Protein AF-A0A528AVW9-F1 (afdb_monomer)

Secondary structure (DSSP, 8-state):
--HHHHHHHTT--HHHHHHHHHHHHHTTSS--------GGGGSS----------S---HHHHHHHHHHHHHHHHHHHHHHHTTSS--------------------THHHH--

Structure (mmCIF, N/CA/C/O backbone):
data_AF-A0A528AVW9-F1
#
_entry.id   AF-A0A528AVW9-F1
#
loop_
_atom_site.group_PDB
_atom_site.id
_atom_site.type_symbol
_atom_site.label_atom_id
_atom_site.label_alt_id
_atom_site.label_comp_id
_atom_site.label_asym_id
_atom_site.label_entity_id
_atom_site.label_seq_id
_atom_site.pdbx_PDB_ins_code
_atom_site.Cartn_x
_atom_site.Cartn_y
_atom_site.Cartn_z
_atom_site.occupancy
_atom_site.B_iso_or_equiv
_atom_site.auth_seq_id
_atom_site.auth_comp_id
_atom_site.auth_asym_id
_atom_site.auth_atom_id
_atom_site.pdbx_PDB_model_num
ATOM 1 N N . MET A 1 1 ? -11.298 -0.629 11.198 1.00 88.38 1 MET A N 1
ATOM 2 C CA . MET A 1 1 ? -11.390 -0.900 12.644 1.00 88.38 1 MET A CA 1
ATOM 3 C C . MET A 1 1 ? -10.569 0.140 13.377 1.00 88.38 1 MET A C 1
ATOM 5 O O . MET A 1 1 ? -9.439 0.405 12.978 1.00 88.38 1 MET A O 1
ATOM 9 N N . SER A 1 2 ? -11.154 0.759 14.393 1.00 94.44 2 SER A N 1
ATOM 10 C CA . SER A 1 2 ? -10.481 1.715 15.269 1.00 94.44 2 SER A CA 1
ATOM 11 C C . SER A 1 2 ? -9.648 1.001 16.343 1.00 94.44 2 SER A C 1
ATOM 13 O O . SER A 1 2 ? -9.844 -0.180 16.625 1.00 94.44 2 SER A O 1
ATOM 15 N N . ASN A 1 3 ? -8.723 1.719 16.989 1.00 93.56 3 ASN A N 1
ATOM 16 C CA . ASN A 1 3 ? -7.956 1.156 18.107 1.00 93.56 3 ASN A CA 1
ATOM 17 C C . ASN A 1 3 ? -8.831 0.864 19.343 1.00 93.56 3 ASN A C 1
ATOM 19 O O . ASN A 1 3 ? -8.451 0.035 20.161 1.00 93.56 3 ASN A O 1
ATOM 23 N N . VAL A 1 4 ? -9.985 1.528 19.486 1.00 96.25 4 VAL A N 1
ATOM 24 C CA . VAL A 1 4 ? -10.932 1.271 20.585 1.00 96.25 4 VAL A CA 1
ATOM 25 C C . VAL A 1 4 ? -11.580 -0.100 20.402 1.00 96.25 4 VAL A C 1
ATOM 27 O O . VAL A 1 4 ? -11.482 -0.937 21.291 1.00 96.25 4 VAL A O 1
ATOM 30 N N . GLU A 1 5 ? -12.122 -0.364 19.212 1.00 96.25 5 GLU A N 1
ATOM 31 C CA . GLU A 1 5 ? -12.712 -1.663 18.855 1.00 96.25 5 GLU A CA 1
ATOM 32 C C . GLU A 1 5 ? -11.682 -2.799 18.949 1.00 96.25 5 GLU A C 1
ATOM 34 O O . GLU A 1 5 ? -11.968 -3.874 19.472 1.00 96.25 5 GLU A O 1
ATOM 39 N N . LEU A 1 6 ? -10.449 -2.557 18.485 1.00 95.12 6 LEU A N 1
ATOM 40 C CA . LEU A 1 6 ? -9.366 -3.532 18.612 1.00 95.12 6 LEU A CA 1
ATOM 41 C C . LEU A 1 6 ? -9.058 -3.842 20.082 1.00 95.12 6 LEU A C 1
ATOM 43 O O . LEU A 1 6 ? -8.855 -5.004 20.421 1.00 95.12 6 LEU A O 1
ATOM 47 N N . ALA A 1 7 ? -9.017 -2.821 20.942 1.00 96.44 7 ALA A N 1
ATOM 48 C CA . ALA A 1 7 ? -8.714 -2.977 22.360 1.00 96.44 7 ALA A CA 1
ATOM 49 C C . ALA A 1 7 ? -9.779 -3.818 23.083 1.00 96.44 7 ALA A C 1
ATOM 51 O O . ALA A 1 7 ? -9.424 -4.676 23.890 1.00 96.44 7 ALA A O 1
ATOM 52 N N . GLU A 1 8 ? -11.055 -3.634 22.736 1.00 96.56 8 GLU A N 1
ATOM 53 C CA . GLU A 1 8 ? -12.160 -4.458 23.236 1.00 96.56 8 GLU A CA 1
ATOM 54 C C . GLU A 1 8 ? -12.007 -5.927 22.823 1.00 96.56 8 GLU A C 1
ATOM 56 O O . GLU A 1 8 ? -12.094 -6.813 23.673 1.00 96.56 8 GLU A O 1
ATOM 61 N N . LEU A 1 9 ? -11.692 -6.192 21.549 1.00 96.38 9 LEU A N 1
ATOM 62 C CA . LEU A 1 9 ? -11.504 -7.552 21.025 1.00 96.38 9 LEU A CA 1
ATOM 63 C C . LEU A 1 9 ? -10.336 -8.305 21.675 1.00 96.38 9 LEU A C 1
ATOM 65 O O . LEU A 1 9 ? -10.370 -9.530 21.773 1.00 96.38 9 LEU A O 1
ATOM 69 N N . VAL A 1 10 ? -9.294 -7.588 22.102 1.00 95.38 10 VAL A N 1
ATOM 70 C CA . VAL A 1 10 ? -8.096 -8.177 22.727 1.00 95.38 10 VAL A CA 1
ATOM 71 C C . VAL A 1 10 ? -8.059 -8.006 24.247 1.00 95.38 10 VAL A C 1
ATOM 73 O O . VAL A 1 10 ? -7.027 -8.278 24.863 1.00 95.38 10 VAL A O 1
ATOM 76 N N . TYR A 1 11 ? -9.167 -7.565 24.852 1.00 95.25 11 TYR A N 1
ATOM 77 C CA . TYR A 1 11 ? -9.326 -7.369 26.296 1.00 95.25 11 TYR A CA 1
ATOM 78 C C . TYR A 1 11 ? -8.245 -6.472 26.928 1.00 95.25 11 TYR A C 1
ATOM 80 O O . TYR A 1 11 ? -7.684 -6.776 27.983 1.00 95.25 11 TYR A O 1
ATOM 88 N N . LEU A 1 12 ? -7.943 -5.344 26.281 1.00 95.00 12 LEU A N 1
ATOM 89 C CA . LEU A 1 12 ? -7.028 -4.316 26.779 1.00 95.00 12 LEU A CA 1
ATOM 90 C C . LEU A 1 12 ? -7.725 -2.961 26.879 1.00 95.00 12 LEU A C 1
ATOM 92 O O . LEU A 1 12 ? -8.712 -2.694 26.202 1.00 95.00 12 LEU A O 1
ATOM 96 N N . SER A 1 13 ? -7.161 -2.050 27.675 1.00 96.50 13 SER A N 1
ATOM 97 C CA . SER A 1 13 ? -7.529 -0.641 27.552 1.00 96.50 13 SER A CA 1
ATOM 98 C C . SER A 1 13 ? -6.917 -0.029 26.274 1.00 96.50 13 SER A C 1
ATOM 100 O O . SER A 1 13 ? -5.890 -0.513 25.774 1.00 96.50 13 SER A O 1
ATOM 102 N N . PRO A 1 14 ? -7.501 1.053 25.720 1.00 96.38 14 PRO A N 1
ATOM 103 C CA . PRO A 1 14 ? -7.048 1.620 24.446 1.00 96.38 14 PRO A CA 1
ATOM 104 C C . PRO A 1 14 ? -5.569 2.042 24.422 1.00 96.38 14 PRO A C 1
ATOM 106 O O . PRO A 1 14 ? -4.897 1.874 23.404 1.00 96.38 14 PRO A O 1
ATOM 109 N N . SER A 1 15 ? -5.044 2.552 25.541 1.00 97.12 15 SER A N 1
ATOM 110 C CA . SER A 1 15 ? -3.655 3.026 25.658 1.00 97.12 15 SER A CA 1
ATOM 111 C C . SER A 1 15 ? -2.599 1.909 25.488 1.00 97.12 15 SER A C 1
ATOM 113 O O . SER A 1 15 ? -1.774 2.008 24.573 1.00 97.12 15 SER A O 1
ATOM 115 N N . PRO A 1 16 ? -2.615 0.803 26.266 1.00 96.75 16 PRO A N 1
ATOM 116 C CA . PRO A 1 16 ? -1.681 -0.309 26.074 1.00 96.75 16 PRO A CA 1
ATOM 117 C C . PRO A 1 16 ? -1.873 -1.043 24.741 1.00 96.75 16 PRO A C 1
ATOM 119 O O . PRO A 1 16 ? -0.885 -1.518 24.179 1.00 96.75 16 PRO A O 1
ATOM 122 N N . CYS A 1 17 ? -3.098 -1.107 24.201 1.00 97.44 17 CYS A N 1
ATOM 123 C 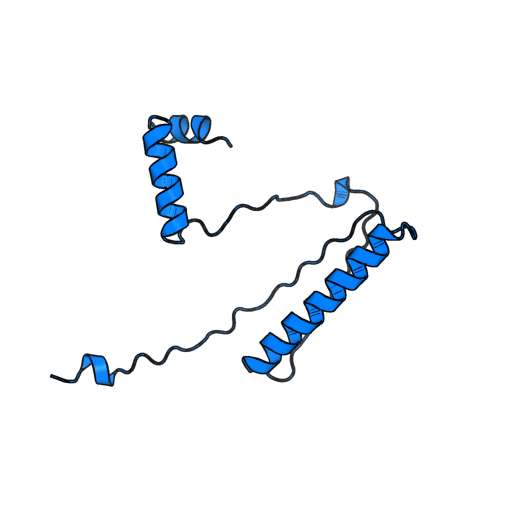CA . CYS A 1 17 ? -3.337 -1.641 22.857 1.00 97.44 17 CYS A CA 1
ATOM 124 C C . CYS A 1 17 ? -2.584 -0.822 21.796 1.00 97.44 17 CYS A C 1
ATOM 126 O O . CYS A 1 17 ? -1.811 -1.377 21.011 1.00 97.44 17 CYS A O 1
ATOM 128 N N . LEU A 1 18 ? -2.706 0.509 21.848 1.00 96.50 18 LEU A N 1
ATOM 129 C CA . LEU A 1 18 ? -2.032 1.401 20.906 1.00 96.50 18 LEU A CA 1
ATOM 130 C C . LEU A 1 18 ? -0.506 1.274 20.980 1.00 96.50 18 LEU A C 1
ATOM 132 O O . LEU A 1 18 ? 0.162 1.250 19.948 1.00 96.50 18 LEU A O 1
ATOM 136 N N . MET A 1 19 ? 0.059 1.172 22.189 1.00 97.00 19 MET A N 1
ATOM 137 C CA . MET A 1 19 ? 1.505 0.986 22.355 1.00 97.00 19 MET A CA 1
ATOM 138 C C . MET A 1 19 ? 1.999 -0.317 21.722 1.00 97.00 19 MET A C 1
ATOM 140 O O . MET A 1 19 ? 3.051 -0.324 21.084 1.00 97.00 19 MET A O 1
ATOM 144 N N . ARG A 1 20 ? 1.237 -1.411 21.848 1.00 97.31 20 ARG A N 1
ATOM 145 C CA . ARG A 1 20 ? 1.577 -2.692 21.211 1.00 97.31 20 ARG A CA 1
ATOM 146 C C . ARG A 1 20 ? 1.519 -2.602 19.691 1.00 97.31 20 ARG A C 1
ATOM 148 O O . ARG A 1 20 ? 2.458 -3.042 19.040 1.00 97.31 20 ARG A O 1
ATOM 155 N N . VAL A 1 21 ? 0.477 -1.985 19.132 1.00 96.62 21 VAL A N 1
ATOM 156 C CA . VAL A 1 21 ? 0.369 -1.772 17.677 1.00 96.62 21 VAL A CA 1
ATOM 157 C C . VAL A 1 21 ? 1.556 -0.959 17.158 1.00 96.62 21 VAL A C 1
ATOM 159 O O . VAL A 1 21 ? 2.192 -1.366 16.191 1.00 96.62 21 VAL A O 1
ATOM 162 N N . LYS A 1 22 ? 1.925 0.135 17.839 1.00 96.00 22 LYS A N 1
ATOM 163 C CA . LYS A 1 22 ? 3.106 0.939 17.482 1.00 96.00 22 LYS A CA 1
ATOM 164 C C . LYS A 1 22 ? 4.408 0.145 17.551 1.00 96.00 22 LYS A C 1
ATOM 166 O O . LYS A 1 22 ? 5.262 0.295 16.685 1.00 96.00 22 LYS A O 1
ATOM 171 N N . LYS A 1 23 ? 4.562 -0.715 18.560 1.00 96.88 23 LYS A N 1
ATOM 172 C CA . LYS A 1 23 ? 5.732 -1.591 18.679 1.00 96.88 23 LYS A CA 1
ATOM 173 C C . LYS A 1 23 ? 5.803 -2.591 17.521 1.00 96.88 23 LYS A C 1
ATOM 175 O O . LYS A 1 23 ? 6.857 -2.729 16.916 1.00 96.88 23 LYS A O 1
ATOM 180 N N . LEU A 1 24 ? 4.679 -3.210 17.160 1.00 96.50 24 LEU A N 1
ATOM 181 C CA . LEU A 1 24 ? 4.599 -4.128 16.019 1.00 96.50 24 LEU A CA 1
ATOM 182 C C . LEU A 1 24 ? 4.905 -3.434 14.683 1.00 96.50 24 LEU A C 1
ATOM 184 O O . LEU A 1 24 ? 5.525 -4.040 13.813 1.00 96.50 24 LEU A O 1
ATOM 188 N N . GLN A 1 25 ? 4.505 -2.169 14.522 1.00 95.25 25 GLN A N 1
ATOM 189 C CA . GLN A 1 25 ? 4.901 -1.347 13.373 1.00 95.25 25 GLN A CA 1
ATOM 190 C C . GLN A 1 25 ? 6.414 -1.089 13.366 1.00 95.25 25 GLN A C 1
ATOM 192 O O . GLN A 1 25 ? 7.066 -1.300 12.349 1.00 95.25 25 GLN A O 1
ATOM 197 N N . ALA A 1 26 ? 6.984 -0.675 14.503 1.00 94.81 26 ALA A N 1
ATOM 198 C CA . ALA A 1 26 ? 8.411 -0.368 14.621 1.00 94.81 26 ALA A CA 1
ATOM 199 C C . ALA A 1 26 ? 9.314 -1.597 14.408 1.00 94.81 26 ALA A C 1
ATOM 201 O O . ALA A 1 26 ? 10.399 -1.475 13.849 1.00 94.81 26 ALA A O 1
ATOM 202 N N . GLU A 1 27 ? 8.861 -2.778 14.827 1.00 96.44 27 GLU A N 1
ATOM 203 C CA . GLU A 1 27 ? 9.568 -4.053 14.643 1.00 96.44 27 GLU A CA 1
ATOM 204 C C . GLU A 1 27 ? 9.329 -4.682 13.257 1.00 96.44 27 GLU A C 1
ATOM 206 O O . GLU A 1 27 ? 9.896 -5.727 12.948 1.00 96.44 27 GLU A O 1
ATOM 211 N N . GLY A 1 28 ? 8.505 -4.061 12.405 1.00 89.06 28 GLY A N 1
ATOM 212 C CA . GLY A 1 28 ? 8.252 -4.523 11.038 1.00 89.06 28 GLY A CA 1
ATOM 213 C C . GLY A 1 28 ? 7.263 -5.687 10.917 1.00 89.06 28 GLY A C 1
ATOM 214 O O . GLY A 1 28 ? 7.039 -6.173 9.811 1.00 89.06 28 GLY A O 1
ATOM 215 N N . PHE A 1 29 ? 6.623 -6.112 12.013 1.00 91.19 29 PHE A N 1
ATOM 216 C CA . PHE A 1 29 ? 5.517 -7.077 11.963 1.00 91.19 29 PHE A CA 1
ATOM 217 C C . PHE A 1 29 ? 4.281 -6.496 11.265 1.00 91.19 29 PHE A C 1
ATOM 219 O O . PHE A 1 29 ? 3.543 -7.226 10.606 1.00 91.19 29 PHE A O 1
ATOM 226 N N . ILE A 1 30 ? 4.054 -5.185 11.395 1.00 92.81 30 ILE A N 1
ATOM 227 C CA . ILE A 1 30 ? 3.048 -4.444 10.625 1.00 92.81 30 ILE A CA 1
ATOM 228 C C . ILE A 1 30 ? 3.789 -3.557 9.626 1.00 92.81 30 ILE A C 1
ATOM 230 O O . ILE A 1 30 ? 4.353 -2.534 10.001 1.00 92.81 30 ILE A O 1
ATOM 234 N N . THR A 1 31 ? 3.772 -3.944 8.352 1.00 90.69 31 THR A N 1
ATOM 235 C CA . THR A 1 31 ? 4.495 -3.240 7.279 1.00 90.69 31 THR A CA 1
ATOM 236 C C . THR A 1 31 ? 3.730 -2.049 6.703 1.00 90.69 31 THR A C 1
ATOM 238 O O . THR A 1 31 ? 4.326 -1.182 6.071 1.00 90.69 31 THR A O 1
ATOM 241 N N . GLY A 1 32 ? 2.415 -1.983 6.912 1.00 87.94 32 GLY A N 1
ATOM 242 C CA . GLY A 1 32 ? 1.580 -0.893 6.426 1.00 87.94 32 GLY A CA 1
ATOM 243 C C . GLY A 1 32 ? 0.093 -1.220 6.482 1.00 87.94 32 GLY A C 1
ATOM 244 O O . GLY A 1 32 ? -0.317 -2.297 6.915 1.00 87.94 32 GLY A O 1
ATOM 245 N N . TYR A 1 33 ? -0.715 -0.273 6.016 1.00 88.00 33 TYR A N 1
ATOM 246 C CA . TYR A 1 33 ? -2.162 -0.407 5.877 1.00 88.00 33 TYR A CA 1
ATOM 247 C C . TYR A 1 33 ? -2.533 -0.098 4.430 1.00 88.00 33 TYR A C 1
ATOM 249 O O . TYR A 1 33 ? -2.026 0.865 3.861 1.00 88.00 33 TYR A O 1
ATOM 257 N N . SER A 1 34 ? -3.407 -0.906 3.833 1.00 84.50 34 SER A N 1
ATOM 258 C CA . SER A 1 34 ? -3.877 -0.705 2.461 1.00 84.50 34 SER A CA 1
ATOM 259 C C . SER A 1 34 ? -5.398 -0.759 2.395 1.00 84.50 34 SER A C 1
ATOM 261 O O . SER A 1 34 ? -6.048 -1.443 3.188 1.00 84.50 34 SER A O 1
ATOM 263 N N . ALA A 1 35 ? -5.963 -0.014 1.448 1.00 80.69 35 ALA A N 1
ATOM 264 C CA . ALA A 1 35 ? -7.369 -0.116 1.103 1.00 80.69 35 ALA A CA 1
ATOM 265 C C . ALA A 1 35 ? -7.540 -1.182 0.015 1.00 80.69 35 ALA A C 1
ATOM 267 O O . ALA A 1 35 ? -6.889 -1.128 -1.026 1.00 80.69 35 ALA A O 1
ATOM 268 N N . GLN A 1 36 ? -8.436 -2.137 0.251 1.00 82.19 36 GLN A N 1
ATOM 269 C CA . GLN A 1 36 ? -8.952 -3.011 -0.799 1.00 82.19 36 GLN A CA 1
ATOM 270 C C . GLN A 1 36 ? -10.133 -2.293 -1.448 1.00 82.19 36 GLN A C 1
ATOM 272 O O . GLN A 1 36 ? -11.156 -2.070 -0.799 1.00 82.19 36 GLN A O 1
ATOM 277 N N . ILE A 1 37 ? -9.960 -1.873 -2.700 1.00 79.50 37 ILE A N 1
ATOM 278 C CA . ILE A 1 37 ? -10.949 -1.078 -3.429 1.00 79.50 37 ILE A CA 1
ATOM 279 C C . ILE A 1 37 ? -11.588 -1.952 -4.502 1.00 79.50 37 ILE A C 1
ATOM 281 O O . ILE A 1 37 ? -10.900 -2.580 -5.303 1.00 79.50 37 ILE A O 1
ATOM 285 N N . ASP A 1 38 ? -12.917 -1.958 -4.530 1.00 74.06 38 ASP A N 1
ATOM 286 C CA . ASP A 1 38 ? -13.681 -2.563 -5.613 1.00 74.06 38 ASP A CA 1
ATOM 287 C C . ASP A 1 38 ? -13.665 -1.633 -6.832 1.00 74.06 38 ASP A C 1
ATOM 289 O O . ASP A 1 38 ? -14.409 -0.651 -6.909 1.00 74.06 38 ASP A O 1
ATOM 293 N N . VAL A 1 39 ? -12.776 -1.944 -7.775 1.00 69.94 39 VAL A N 1
ATOM 294 C CA . VAL A 1 39 ? -12.552 -1.156 -8.992 1.00 69.94 39 VAL A CA 1
ATOM 295 C C . VAL A 1 39 ? -13.819 -1.063 -9.849 1.00 69.94 39 VAL A C 1
ATOM 297 O O . VAL A 1 39 ? -14.051 -0.031 -10.472 1.00 69.94 39 VAL A O 1
ATOM 300 N N . SER A 1 40 ? -14.699 -2.072 -9.808 1.00 70.88 40 SER A N 1
ATOM 301 C CA . SER A 1 40 ? -15.937 -2.090 -10.602 1.00 70.88 40 SER A CA 1
ATOM 302 C C . SER A 1 40 ? -16.922 -0.979 -10.223 1.00 70.88 40 SER A C 1
ATOM 304 O O . SER A 1 40 ? -17.726 -0.543 -11.045 1.00 70.88 40 SER A O 1
ATOM 306 N N . LYS A 1 41 ? -16.840 -0.477 -8.985 1.00 75.88 41 LYS A N 1
ATOM 307 C CA . LYS A 1 41 ? -17.691 0.611 -8.480 1.00 75.88 41 LYS A CA 1
ATOM 308 C C . LYS A 1 41 ? -17.144 2.002 -8.790 1.00 75.88 41 LYS A C 1
ATOM 310 O O . LYS A 1 41 ? -17.807 2.989 -8.483 1.00 75.88 41 LYS A O 1
ATOM 315 N N . LEU A 1 42 ? -15.941 2.104 -9.359 1.00 71.88 42 LEU A N 1
ATOM 316 C CA . LEU A 1 42 ? -15.306 3.387 -9.663 1.00 71.88 42 LEU A CA 1
ATOM 317 C C . LEU A 1 42 ? -15.715 3.967 -11.023 1.00 71.88 42 LEU A C 1
ATOM 319 O O . LEU A 1 42 ? -15.465 5.152 -11.237 1.00 71.88 42 LEU A O 1
ATOM 323 N N . GLY A 1 43 ? -16.341 3.173 -11.898 1.00 68.38 43 GLY A N 1
ATOM 324 C CA . GLY A 1 43 ? -16.767 3.574 -13.240 1.00 68.38 43 GLY A CA 1
ATOM 325 C C . GLY A 1 43 ? -16.458 2.500 -14.285 1.00 68.38 43 GLY A C 1
ATOM 326 O O . GLY A 1 43 ? -16.137 1.363 -13.945 1.00 68.38 43 GLY A O 1
ATOM 327 N N . GLN A 1 44 ? -16.542 2.857 -15.568 1.00 65.81 44 GLN A N 1
ATOM 328 C CA . GLN A 1 44 ? -16.020 1.996 -16.630 1.00 65.81 44 GLN A CA 1
ATOM 329 C C . GLN A 1 44 ? -14.493 2.025 -16.570 1.00 65.81 44 GLN A C 1
ATOM 331 O O . GLN A 1 44 ? -13.877 3.065 -16.779 1.00 65.81 44 GLN A O 1
ATOM 336 N N . THR A 1 45 ? -13.882 0.886 -16.260 1.00 61.50 45 THR A N 1
ATOM 337 C CA . THR A 1 45 ? -12.432 0.786 -16.086 1.00 61.50 45 THR A CA 1
ATOM 338 C C . THR A 1 45 ? -11.825 -0.114 -17.148 1.00 61.50 45 THR A C 1
ATOM 340 O O . THR A 1 45 ? -12.247 -1.260 -17.307 1.00 61.50 45 THR A O 1
ATOM 343 N N . LEU A 1 46 ? -10.798 0.379 -17.837 1.00 65.75 46 LEU A N 1
ATOM 344 C CA . LEU A 1 46 ? -9.942 -0.439 -18.688 1.00 65.75 46 LEU A CA 1
ATOM 345 C C . LEU A 1 46 ? -8.767 -0.958 -17.853 1.00 65.75 46 LEU A C 1
ATOM 347 O O . LEU A 1 46 ? -7.921 -0.180 -17.417 1.00 65.75 46 LEU A O 1
ATOM 351 N N . THR A 1 47 ? -8.704 -2.269 -17.629 1.00 64.94 47 THR A N 1
ATOM 352 C CA . THR A 1 47 ? -7.567 -2.902 -16.946 1.00 64.94 47 THR A CA 1
ATOM 353 C C . THR A 1 47 ? -6.563 -3.402 -17.977 1.00 64.94 47 THR A C 1
ATOM 355 O O . THR A 1 47 ? -6.863 -4.308 -18.753 1.00 64.94 47 THR A O 1
ATOM 358 N N . VAL A 1 48 ? -5.362 -2.822 -17.977 1.00 66.38 48 VAL A N 1
ATOM 359 C CA . VAL A 1 48 ? -4.259 -3.229 -18.856 1.00 66.38 48 VAL A CA 1
ATOM 360 C C . VAL A 1 48 ? -3.244 -4.024 -18.041 1.00 66.38 48 VAL A C 1
ATOM 362 O O . VAL A 1 48 ? -2.674 -3.511 -17.081 1.00 66.38 48 VAL A O 1
ATOM 365 N N . PHE A 1 49 ? -3.011 -5.277 -18.430 1.00 64.00 49 PHE A N 1
ATOM 366 C CA . PHE A 1 49 ? -1.935 -6.093 -17.872 1.00 64.00 49 PHE A CA 1
ATOM 367 C C . PHE A 1 49 ? -0.700 -5.976 -18.760 1.00 64.00 49 PHE A C 1
ATOM 369 O O . PHE A 1 49 ? -0.740 -6.349 -19.932 1.00 64.00 49 PHE A O 1
ATOM 376 N N . THR A 1 50 ? 0.401 -5.490 -18.190 1.00 65.44 50 THR A N 1
ATOM 377 C CA . THR A 1 50 ? 1.681 -5.371 -18.895 1.00 65.44 50 THR A CA 1
ATOM 378 C C . THR A 1 50 ? 2.702 -6.287 -18.240 1.00 65.44 50 THR A C 1
ATOM 380 O O . THR A 1 50 ? 3.149 -6.037 -17.121 1.00 65.44 50 THR A O 1
ATOM 383 N N . GLU A 1 51 ? 3.090 -7.350 -18.940 1.00 61.97 51 GLU A N 1
ATOM 384 C CA . GLU A 1 51 ? 4.206 -8.194 -18.524 1.00 61.97 51 GLU A CA 1
ATOM 385 C C . GLU A 1 51 ? 5.523 -7.574 -18.998 1.00 61.97 51 GLU A C 1
ATOM 387 O O . GLU A 1 51 ? 5.720 -7.319 -20.187 1.00 61.97 51 GLU A O 1
ATOM 392 N N . ILE A 1 52 ? 6.442 -7.336 -18.062 1.00 71.81 52 ILE A N 1
ATOM 393 C CA . ILE A 1 52 ? 7.765 -6.796 -18.370 1.00 71.81 52 ILE A CA 1
ATOM 394 C C . ILE A 1 52 ? 8.815 -7.793 -17.902 1.00 71.81 52 ILE A C 1
ATOM 396 O O . ILE A 1 52 ? 9.033 -7.986 -16.708 1.00 71.81 52 ILE A O 1
ATOM 400 N N . THR A 1 53 ? 9.500 -8.408 -18.865 1.00 70.38 53 THR A N 1
ATOM 401 C CA . THR A 1 53 ? 10.637 -9.288 -18.591 1.00 70.38 53 THR A CA 1
ATOM 402 C C . THR A 1 53 ? 11.936 -8.507 -18.747 1.00 70.38 53 THR A C 1
ATOM 404 O O . THR A 1 53 ? 12.309 -8.094 -19.848 1.00 70.38 53 THR A O 1
ATOM 407 N N . LEU A 1 54 ? 12.654 -8.307 -17.640 1.00 76.00 54 LEU A N 1
ATOM 408 C CA . LEU A 1 54 ? 14.008 -7.761 -17.687 1.00 76.00 54 LEU A CA 1
ATOM 409 C C . LEU A 1 54 ? 14.945 -8.805 -18.294 1.00 76.00 54 LEU A C 1
ATOM 411 O O . LEU A 1 54 ? 15.010 -9.931 -17.813 1.00 76.00 54 LEU A O 1
ATOM 415 N N . ARG A 1 55 ? 15.715 -8.424 -19.321 1.00 74.31 55 ARG A N 1
ATOM 416 C CA . ARG A 1 55 ? 16.713 -9.330 -19.926 1.00 74.31 55 ARG A CA 1
ATOM 417 C C . ARG A 1 55 ? 17.801 -9.741 -18.931 1.00 74.31 55 ARG A C 1
ATOM 419 O O . ARG A 1 55 ? 18.324 -10.842 -19.023 1.00 74.31 55 ARG A O 1
ATOM 426 N N . ASN A 1 56 ? 18.131 -8.849 -17.997 1.00 69.38 56 ASN A N 1
ATOM 427 C CA . ASN A 1 56 ? 19.144 -9.048 -16.970 1.00 69.38 56 ASN A CA 1
ATOM 428 C C . ASN A 1 56 ? 18.540 -8.758 -15.591 1.00 69.38 56 ASN A C 1
ATOM 430 O O . ASN A 1 56 ? 17.957 -7.699 -15.372 1.00 69.38 56 ASN A O 1
ATOM 434 N N . HIS A 1 57 ? 18.724 -9.675 -14.641 1.00 66.50 57 HIS A N 1
ATOM 435 C CA . HIS A 1 57 ? 18.207 -9.559 -13.269 1.00 66.50 57 HIS A CA 1
ATOM 436 C C . HIS A 1 57 ? 19.220 -8.930 -12.300 1.00 66.50 57 HIS A C 1
ATOM 438 O O . HIS A 1 57 ? 19.302 -9.309 -11.132 1.00 66.50 57 HIS A O 1
ATOM 444 N N . ARG A 1 58 ? 20.048 -7.997 -12.782 1.00 75.25 58 ARG A N 1
ATOM 445 C CA . ARG A 1 58 ? 21.023 -7.300 -11.933 1.00 75.25 58 ARG A CA 1
ATOM 446 C C . ARG A 1 58 ? 20.333 -6.162 -11.185 1.00 75.25 58 ARG A C 1
ATOM 448 O O . ARG A 1 58 ? 19.407 -5.541 -11.699 1.00 75.25 58 ARG A O 1
ATOM 455 N N . GLN A 1 59 ? 20.841 -5.833 -9.999 1.00 71.88 59 GLN A N 1
ATOM 456 C CA . GLN A 1 59 ? 20.289 -4.769 -9.151 1.00 71.88 59 GLN A CA 1
ATOM 457 C C . GLN A 1 59 ? 20.193 -3.416 -9.879 1.00 71.88 59 GLN A C 1
ATOM 459 O O . GLN A 1 59 ? 19.213 -2.696 -9.722 1.00 71.88 59 GLN A O 1
ATOM 464 N N . ASN A 1 60 ? 21.172 -3.103 -10.734 1.00 77.06 60 ASN A N 1
ATOM 465 C CA . ASN A 1 60 ? 21.189 -1.861 -11.507 1.00 77.06 60 ASN A CA 1
ATOM 466 C C . ASN A 1 60 ? 20.098 -1.823 -12.599 1.00 77.06 60 ASN A C 1
ATOM 468 O O . ASN A 1 60 ? 19.483 -0.788 -12.833 1.00 77.06 60 ASN A O 1
ATOM 472 N N . ASP A 1 61 ? 19.797 -2.958 -13.236 1.00 75.12 61 ASP A N 1
ATOM 473 C CA . ASP A 1 61 ? 18.725 -3.041 -14.238 1.00 75.12 61 ASP A CA 1
ATOM 474 C C . ASP A 1 61 ? 17.344 -2.896 -13.590 1.00 75.12 61 ASP A C 1
ATOM 476 O O . ASP A 1 61 ? 16.464 -2.239 -14.145 1.00 75.12 61 ASP A O 1
ATOM 480 N N . PHE A 1 62 ? 17.186 -3.424 -12.375 1.00 76.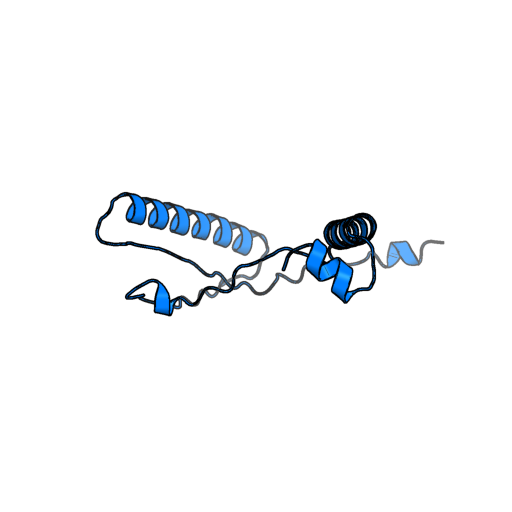50 62 PHE A N 1
ATOM 481 C CA . PHE A 1 62 ? 15.986 -3.230 -11.566 1.00 76.50 62 PHE A CA 1
ATOM 482 C C . PHE A 1 62 ? 15.809 -1.768 -11.130 1.00 76.50 62 PHE A C 1
ATOM 484 O O . PHE A 1 62 ? 14.727 -1.209 -11.281 1.00 76.50 62 PHE A O 1
ATOM 491 N N . ALA A 1 63 ? 16.878 -1.119 -10.656 1.00 78.88 63 ALA A N 1
ATOM 492 C CA . ALA A 1 63 ? 16.850 0.297 -10.285 1.00 78.88 63 ALA A CA 1
ATOM 493 C C . ALA A 1 63 ? 16.502 1.199 -11.483 1.00 78.88 63 ALA A C 1
ATOM 495 O O . ALA A 1 63 ? 15.668 2.096 -11.371 1.00 78.88 63 ALA A O 1
ATOM 496 N N . ARG A 1 64 ? 17.083 0.921 -12.658 1.00 81.75 64 ARG A N 1
ATOM 497 C CA . ARG A 1 64 ? 16.753 1.624 -13.909 1.00 81.75 64 ARG A CA 1
ATOM 498 C C . ARG A 1 64 ? 15.304 1.409 -14.335 1.00 81.75 64 ARG A C 1
ATOM 500 O O . ARG A 1 64 ? 14.672 2.349 -14.812 1.00 81.75 64 ARG A O 1
ATOM 507 N N . PHE A 1 65 ? 14.792 0.189 -14.185 1.00 81.94 65 PHE A N 1
ATOM 508 C CA . PHE A 1 65 ? 13.396 -0.120 -14.468 1.00 81.94 65 PHE A CA 1
ATOM 509 C C . PHE A 1 65 ? 12.459 0.691 -13.565 1.00 81.94 65 PHE A C 1
ATOM 511 O O . PHE A 1 65 ? 11.612 1.413 -14.085 1.00 81.94 65 PHE A O 1
ATOM 518 N N . LEU A 1 66 ? 12.677 0.661 -12.246 1.00 78.38 66 LEU A N 1
ATOM 519 C CA . LEU A 1 66 ? 11.888 1.430 -11.279 1.00 78.38 66 LEU A CA 1
ATOM 520 C C . LEU A 1 66 ? 11.875 2.931 -11.599 1.00 78.38 66 LEU A C 1
ATOM 522 O O . LEU A 1 66 ? 10.805 3.517 -11.728 1.00 78.38 66 LEU A O 1
ATOM 526 N N . ALA A 1 67 ? 13.046 3.526 -11.841 1.00 83.00 67 ALA A N 1
ATOM 527 C CA . ALA A 1 67 ? 13.159 4.944 -12.189 1.00 83.00 67 ALA A CA 1
ATOM 528 C C . ALA A 1 67 ? 12.483 5.313 -13.527 1.00 83.00 67 ALA A C 1
ATOM 530 O O . ALA A 1 67 ? 12.217 6.483 -13.797 1.00 83.00 67 ALA A O 1
ATOM 531 N N . THR A 1 68 ? 12.249 4.337 -14.409 1.00 81.50 68 THR A N 1
ATOM 532 C CA . THR A 1 68 ? 11.538 4.549 -15.679 1.00 81.50 68 THR A CA 1
ATOM 533 C C . THR A 1 68 ? 10.029 4.434 -15.488 1.00 81.50 68 THR A C 1
ATOM 535 O O . THR A 1 68 ? 9.286 5.234 -16.046 1.00 81.50 68 THR A O 1
ATOM 538 N N . VAL A 1 69 ? 9.579 3.472 -14.682 1.00 82.00 69 VAL A N 1
ATOM 539 C CA . VAL A 1 69 ? 8.164 3.293 -14.331 1.00 82.00 69 VAL A CA 1
ATOM 540 C C . VAL A 1 69 ? 7.611 4.522 -13.611 1.00 82.00 69 VAL A C 1
ATOM 542 O O . VAL A 1 69 ? 6.546 5.002 -13.975 1.00 82.00 69 VAL A O 1
ATOM 545 N N . GLU A 1 70 ? 8.375 5.107 -12.691 1.00 79.88 70 GLU A N 1
ATOM 546 C CA . GLU A 1 70 ? 7.991 6.340 -11.984 1.00 79.88 70 GLU A CA 1
ATOM 547 C C . GLU A 1 70 ? 7.719 7.517 -12.950 1.00 79.88 70 GLU A C 1
ATOM 549 O O . GLU A 1 70 ? 6.832 8.348 -12.742 1.00 79.88 70 GLU A O 1
ATOM 554 N N . LYS A 1 71 ? 8.425 7.556 -14.088 1.00 82.88 71 LYS A N 1
ATOM 555 C CA . LYS A 1 71 ? 8.163 8.547 -15.144 1.00 82.88 71 LYS A CA 1
ATOM 556 C C . LYS A 1 71 ? 6.864 8.276 -15.896 1.00 82.88 71 LYS A C 1
ATOM 558 O O . LYS A 1 71 ? 6.242 9.217 -16.369 1.00 82.88 71 LYS A O 1
ATOM 563 N N . ILE A 1 72 ? 6.464 7.015 -16.038 1.00 80.81 72 ILE A N 1
ATOM 564 C CA . ILE A 1 72 ? 5.183 6.662 -16.659 1.00 80.81 72 ILE A CA 1
ATOM 565 C C . ILE A 1 72 ? 4.042 7.100 -15.742 1.00 80.81 72 ILE A C 1
ATOM 567 O O . ILE A 1 72 ? 3.111 7.741 -16.220 1.00 80.81 72 ILE A O 1
ATOM 571 N N . ASP A 1 73 ? 4.148 6.835 -14.439 1.00 80.12 73 ASP A N 1
ATOM 572 C CA . ASP A 1 73 ? 3.117 7.232 -13.476 1.00 80.12 73 ASP A CA 1
ATOM 573 C C . ASP A 1 73 ? 2.919 8.755 -13.451 1.00 80.12 73 ASP A C 1
ATOM 575 O O . ASP A 1 73 ? 1.790 9.220 -13.582 1.00 80.12 73 ASP A O 1
ATOM 579 N N . SER A 1 74 ? 4.000 9.542 -13.432 1.00 80.81 74 SER A N 1
ATOM 580 C CA . SER A 1 74 ? 3.895 11.013 -13.496 1.00 80.81 74 SER A CA 1
ATOM 581 C C . SER A 1 74 ? 3.302 11.547 -14.810 1.00 80.81 74 SER A C 1
ATOM 583 O O . SER A 1 74 ? 2.610 12.566 -14.814 1.00 80.81 74 SER A O 1
ATOM 585 N N . VAL A 1 75 ? 3.529 10.870 -15.943 1.00 82.31 75 VAL A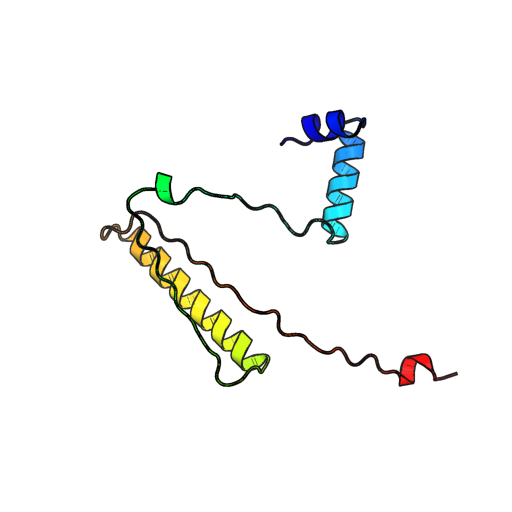 N 1
ATOM 586 C CA . VAL A 1 75 ? 2.861 11.213 -17.212 1.00 82.31 75 VAL A CA 1
ATOM 587 C C . VAL A 1 75 ? 1.365 10.912 -17.131 1.00 82.31 75 VAL A C 1
ATOM 589 O O . VAL A 1 75 ? 0.562 11.735 -17.565 1.00 82.31 75 VAL A O 1
ATOM 592 N N . MET A 1 76 ? 0.984 9.765 -16.566 1.00 81.00 76 MET A N 1
ATOM 593 C CA . MET A 1 76 ? -0.421 9.372 -16.435 1.00 81.00 76 MET A CA 1
ATOM 594 C C . MET A 1 76 ? -1.182 10.280 -15.464 1.00 81.00 76 MET A C 1
ATOM 596 O O . MET A 1 76 ? -2.303 10.671 -15.776 1.00 81.00 76 MET A O 1
ATOM 600 N N . GLU A 1 77 ? -0.566 10.696 -14.354 1.00 80.19 77 GLU A N 1
ATOM 601 C CA . GLU A 1 77 ? -1.133 11.710 -13.453 1.00 80.19 77 GLU A CA 1
ATOM 602 C C . GLU A 1 77 ? -1.425 13.017 -14.194 1.00 80.19 77 GLU A C 1
ATOM 604 O O . GLU A 1 77 ? -2.537 13.539 -14.124 1.00 80.19 77 GLU A O 1
ATOM 609 N N . ARG A 1 78 ? -0.471 13.505 -14.994 1.00 81.38 78 ARG A N 1
ATOM 610 C CA . ARG A 1 78 ? -0.661 14.729 -15.781 1.00 81.38 78 ARG A CA 1
ATOM 611 C C . ARG A 1 78 ? -1.797 14.600 -16.800 1.00 81.38 78 ARG A C 1
ATOM 613 O O . ARG A 1 78 ? -2.511 15.566 -17.042 1.00 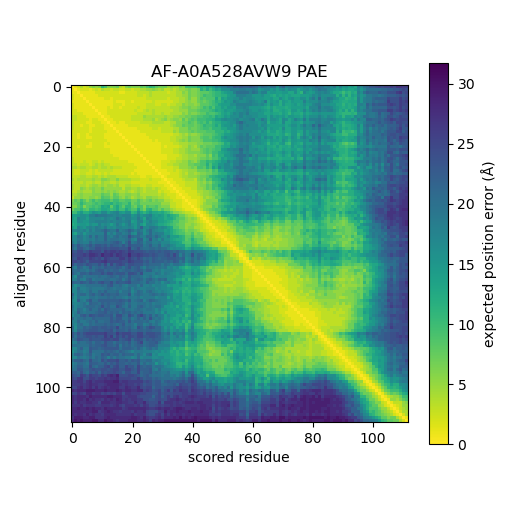81.38 78 ARG A O 1
ATOM 620 N N . LEU A 1 79 ? -1.974 13.427 -17.411 1.00 79.12 79 LEU A N 1
ATOM 621 C CA . LEU A 1 79 ? -3.079 13.183 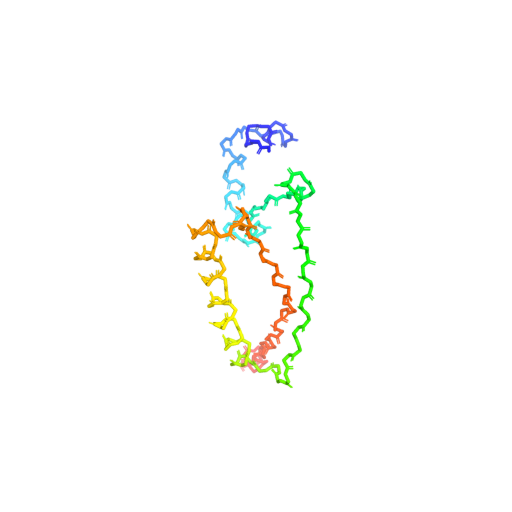-18.345 1.00 79.12 79 LEU A CA 1
ATOM 622 C C . LEU A 1 79 ? -4.443 13.179 -17.637 1.00 79.12 79 LEU A C 1
ATOM 624 O O . LEU A 1 79 ? -5.410 13.666 -18.218 1.00 79.12 79 LEU A O 1
ATOM 628 N N . VAL A 1 80 ? -4.514 12.690 -16.395 1.00 81.19 80 VAL A N 1
ATOM 629 C CA . VAL A 1 80 ? -5.721 12.793 -15.554 1.00 81.19 80 VAL A CA 1
ATOM 630 C C . VAL A 1 80 ? -6.023 14.257 -15.223 1.00 81.19 80 VAL A C 1
ATOM 632 O O . VAL A 1 80 ? -7.155 14.700 -15.386 1.00 81.19 80 VAL A O 1
ATOM 635 N N . GLU A 1 81 ? -5.016 15.045 -14.833 1.00 83.19 81 GLU A N 1
ATOM 636 C CA . GLU A 1 81 ? -5.188 16.480 -14.538 1.00 83.19 81 GLU A CA 1
ATOM 637 C C . GLU A 1 81 ? -5.667 17.298 -15.744 1.00 83.19 81 GLU A C 1
ATOM 639 O O . GLU A 1 81 ? -6.350 18.308 -15.583 1.00 83.19 81 GLU A O 1
ATOM 644 N N . MET A 1 82 ? -5.299 16.882 -16.957 1.00 84.25 82 MET A N 1
ATOM 645 C CA . MET A 1 82 ? -5.667 17.572 -18.193 1.00 84.25 82 MET A CA 1
ATOM 646 C C . MET A 1 82 ? -7.127 17.343 -18.624 1.00 84.25 82 MET A C 1
ATOM 648 O O . MET A 1 82 ? -7.529 17.913 -19.636 1.00 84.25 82 MET A O 1
ATOM 652 N N . ASP A 1 83 ? -7.903 16.533 -17.891 1.00 74.12 83 ASP A N 1
ATOM 653 C CA . ASP A 1 83 ? -9.335 16.274 -18.122 1.00 74.12 83 ASP A CA 1
ATOM 654 C C . ASP A 1 83 ? -9.665 15.857 -19.571 1.00 74.12 83 ASP A C 1
ATOM 656 O O . ASP A 1 83 ? -10.692 16.194 -20.156 1.00 74.12 83 ASP A O 1
ATOM 660 N N . ILE A 1 84 ? -8.763 15.090 -20.191 1.00 77.25 84 ILE A N 1
ATOM 661 C CA . ILE A 1 84 ? -8.913 14.592 -21.569 1.00 77.25 84 ILE A CA 1
ATOM 662 C C . ILE A 1 84 ? -9.819 13.347 -21.658 1.00 77.25 84 ILE A C 1
ATOM 664 O O . ILE A 1 84 ? -9.723 12.575 -22.613 1.00 77.25 84 ILE A O 1
ATOM 668 N N . GLY A 1 85 ? -10.675 13.128 -20.655 1.00 68.31 85 GLY A N 1
ATOM 669 C CA . GLY A 1 85 ? -11.550 11.956 -20.542 1.00 68.31 85 GLY A CA 1
ATOM 670 C C . GLY A 1 85 ? -10.957 10.771 -19.770 1.00 68.31 85 GLY A C 1
ATOM 671 O O . GLY A 1 85 ? -11.421 9.645 -19.943 1.00 68.31 85 GLY A O 1
ATOM 672 N N . ILE A 1 86 ? -9.932 10.995 -18.938 1.00 70.88 86 ILE A N 1
ATOM 673 C CA . ILE A 1 86 ? -9.408 9.992 -17.998 1.00 70.88 86 ILE A CA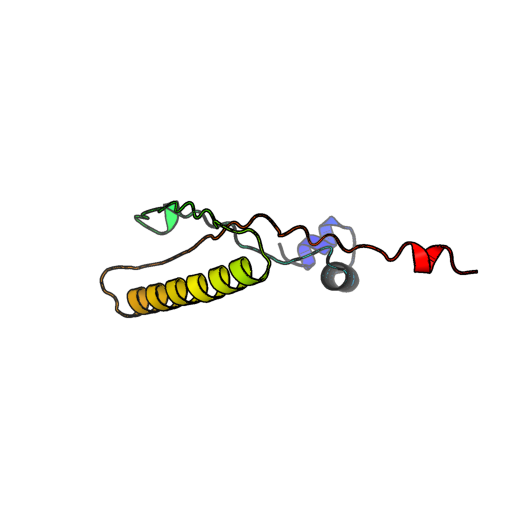 1
ATOM 674 C C . ILE A 1 86 ? -9.784 10.420 -16.579 1.00 70.88 86 ILE A C 1
ATOM 676 O O . ILE A 1 86 ? -9.091 11.229 -15.973 1.00 70.88 86 ILE A O 1
ATOM 680 N N . ASP A 1 87 ? -10.856 9.843 -16.036 1.00 68.06 87 ASP A N 1
ATOM 681 C CA . ASP A 1 87 ? -11.352 10.220 -14.705 1.00 68.06 87 ASP A CA 1
ATOM 682 C C . ASP A 1 87 ? -10.425 9.759 -13.570 1.00 68.06 87 ASP A C 1
ATOM 684 O O . ASP A 1 87 ? -10.279 10.439 -12.553 1.00 68.06 87 ASP A O 1
ATOM 688 N N . LYS A 1 88 ? -9.842 8.557 -13.695 1.00 67.50 88 LYS A N 1
ATOM 689 C CA . LYS A 1 88 ? -8.995 7.934 -12.664 1.00 67.50 88 LYS A CA 1
ATOM 690 C C . LYS A 1 88 ? -7.955 7.003 -13.284 1.00 67.50 88 LYS A C 1
ATOM 692 O O . LYS A 1 88 ? -8.270 6.227 -14.183 1.00 67.50 88 LYS A O 1
ATOM 697 N N . TYR A 1 89 ? -6.745 7.019 -12.731 1.00 72.12 89 TYR A N 1
ATOM 698 C CA . TYR A 1 89 ? -5.646 6.119 -13.082 1.00 72.12 89 TYR A CA 1
ATOM 699 C C . TYR A 1 89 ? -5.134 5.395 -11.833 1.00 72.12 89 TYR A C 1
ATOM 701 O O . TYR A 1 89 ? -4.952 6.010 -10.784 1.00 72.12 89 TYR A O 1
ATOM 709 N N . PHE A 1 90 ? -4.897 4.088 -11.955 1.00 70.00 90 PHE A N 1
ATOM 710 C CA . PHE A 1 90 ? -4.261 3.264 -10.928 1.00 70.00 90 PHE A CA 1
ATOM 711 C C . PHE A 1 90 ? -3.308 2.275 -11.607 1.00 70.00 90 PHE A C 1
ATOM 713 O O . PHE A 1 90 ? -3.706 1.582 -12.544 1.00 70.00 90 PHE A O 1
ATOM 720 N N . SER A 1 91 ? -2.068 2.194 -11.124 1.00 70.31 91 SER A N 1
ATOM 721 C CA . SER A 1 91 ? -1.033 1.281 -11.622 1.00 70.31 91 SER A CA 1
ATOM 722 C C . SER A 1 91 ? -0.641 0.292 -10.521 1.00 70.31 91 SER A C 1
ATOM 724 O O . SER A 1 91 ? -0.502 0.656 -9.353 1.00 70.31 91 SER A O 1
ATOM 726 N N . PHE A 1 92 ? -0.510 -0.986 -10.887 1.00 67.25 92 PHE A N 1
ATOM 727 C CA . PHE A 1 92 ? -0.037 -2.039 -9.991 1.00 67.25 92 PHE A CA 1
ATOM 728 C C . PHE A 1 92 ? 1.189 -2.696 -10.608 1.00 67.25 92 PHE A C 1
ATOM 730 O O . PHE A 1 92 ? 1.094 -3.417 -11.602 1.00 67.25 92 PHE A O 1
ATOM 737 N N . VAL A 1 93 ? 2.348 -2.469 -9.997 1.00 66.75 93 VAL A N 1
ATOM 738 C CA . VAL A 1 93 ? 3.612 -3.066 -10.429 1.00 66.75 93 VAL A CA 1
ATOM 739 C C . VAL A 1 93 ? 3.978 -4.167 -9.447 1.00 66.75 93 VAL A C 1
ATOM 741 O O . VAL A 1 93 ? 4.348 -3.909 -8.303 1.00 66.75 93 VAL A O 1
ATOM 744 N N . VAL A 1 94 ? 3.856 -5.418 -9.886 1.00 65.38 94 VAL A N 1
ATOM 745 C CA . VAL A 1 94 ? 4.212 -6.584 -9.072 1.00 65.38 94 VAL A CA 1
ATOM 746 C C . VAL A 1 94 ? 5.621 -7.027 -9.439 1.00 65.38 94 VAL A C 1
ATOM 748 O O . VAL A 1 94 ? 5.877 -7.470 -10.557 1.00 65.38 94 VAL A O 1
ATOM 751 N N . LEU A 1 95 ? 6.545 -6.922 -8.486 1.00 63.09 95 LEU A N 1
ATOM 752 C CA . LEU A 1 95 ? 7.943 -7.301 -8.671 1.00 63.09 95 LEU A CA 1
ATOM 753 C C . LEU A 1 95 ? 8.247 -8.521 -7.811 1.00 63.09 95 LEU A C 1
ATOM 755 O O . LEU A 1 95 ? 7.948 -8.545 -6.618 1.00 63.09 95 LEU A O 1
ATOM 759 N N . LYS A 1 96 ? 8.894 -9.533 -8.397 1.00 51.50 96 LYS A N 1
ATOM 760 C CA . LYS A 1 96 ? 9.548 -10.562 -7.583 1.00 51.50 96 LY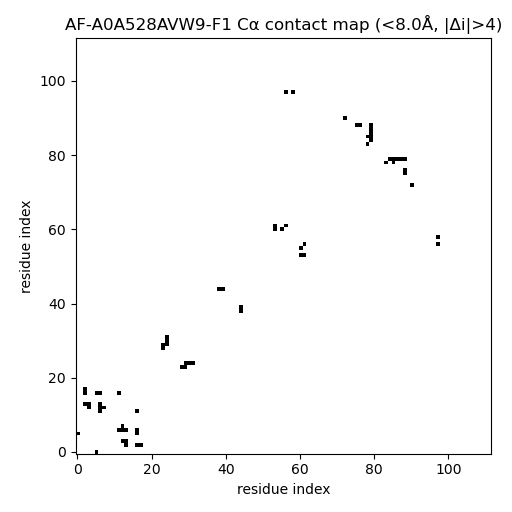S A CA 1
ATOM 761 C C . LYS A 1 96 ? 10.700 -9.892 -6.841 1.00 51.50 96 LYS A C 1
ATOM 763 O O . LYS A 1 96 ? 11.539 -9.255 -7.477 1.00 51.50 96 LYS A O 1
ATOM 768 N N . SER A 1 97 ? 10.731 -10.035 -5.515 1.00 52.50 97 SER A N 1
ATOM 769 C CA . SER A 1 97 ? 11.811 -9.481 -4.696 1.00 52.50 97 SER A CA 1
ATOM 770 C C . SER A 1 97 ? 13.160 -9.961 -5.239 1.00 52.50 97 SER A C 1
ATOM 772 O O . SER A 1 97 ? 13.346 -11.176 -5.380 1.00 52.50 97 SER A O 1
ATOM 774 N N . PRO A 1 98 ? 14.116 -9.058 -5.525 1.00 57.75 98 PRO A N 1
ATOM 775 C CA . PRO A 1 98 ? 15.485 -9.466 -5.775 1.00 57.75 98 PRO A CA 1
ATOM 776 C C . PRO A 1 98 ? 15.984 -10.143 -4.498 1.00 57.75 98 PRO A C 1
ATOM 778 O O . PRO A 1 98 ? 16.104 -9.501 -3.455 1.00 57.75 98 PRO A O 1
ATOM 781 N N . ILE A 1 99 ? 16.221 -11.454 -4.539 1.00 56.03 99 ILE A N 1
ATOM 782 C CA . ILE A 1 99 ? 16.862 -12.147 -3.423 1.00 56.03 99 ILE A CA 1
ATOM 783 C C . ILE A 1 99 ? 18.319 -11.696 -3.432 1.00 56.03 99 ILE A C 1
ATOM 785 O O . ILE A 1 99 ? 19.144 -12.216 -4.185 1.00 56.03 99 ILE A O 1
ATOM 789 N N . VAL A 1 100 ? 18.633 -10.700 -2.608 1.00 52.22 100 VAL A N 1
ATOM 790 C CA . VAL A 1 100 ? 20.015 -10.373 -2.279 1.00 52.22 100 VAL A CA 1
ATOM 791 C C . VAL A 1 100 ? 20.501 -11.498 -1.377 1.00 52.22 100 VAL A C 1
ATOM 793 O O . VAL A 1 100 ? 20.142 -11.560 -0.204 1.00 52.22 100 VAL A O 1
ATOM 796 N N . LYS A 1 101 ? 21.282 -12.433 -1.928 1.00 46.88 101 LYS A N 1
ATOM 797 C CA . LYS A 1 101 ? 22.039 -13.375 -1.100 1.00 46.88 101 LYS A CA 1
ATOM 798 C C . LYS A 1 101 ? 23.072 -12.559 -0.327 1.00 46.88 101 LYS A C 1
ATOM 800 O O . LYS A 1 101 ? 24.136 -12.250 -0.857 1.00 46.88 101 LYS A O 1
ATOM 805 N N . SER A 1 102 ? 22.755 -12.181 0.907 1.00 52.47 102 SER A N 1
ATOM 806 C CA . SER A 1 102 ? 23.778 -11.787 1.862 1.00 52.47 102 SER A CA 1
ATOM 807 C C . SER A 1 102 ? 24.624 -13.029 2.121 1.00 52.47 102 SER A C 1
ATOM 809 O O . SER A 1 102 ? 24.190 -13.985 2.761 1.00 52.47 102 SER A O 1
ATOM 811 N N . HIS A 1 103 ? 25.832 -13.058 1.569 1.00 51.56 103 HIS A N 1
ATOM 812 C CA . HIS A 1 103 ? 26.845 -13.946 2.106 1.00 51.56 103 HIS A CA 1
ATOM 813 C C . HIS A 1 103 ? 27.084 -13.472 3.542 1.00 51.56 103 HIS A C 1
ATOM 815 O O . HI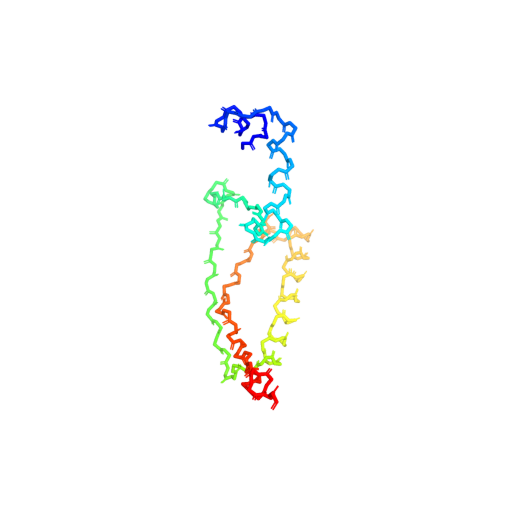S A 1 103 ? 27.641 -12.396 3.746 1.00 51.56 103 HIS A O 1
ATOM 821 N N . LEU A 1 104 ? 26.604 -14.225 4.539 1.00 52.94 104 LEU A N 1
ATOM 822 C CA . LEU A 1 104 ? 27.191 -14.115 5.868 1.00 52.94 104 LEU A CA 1
ATOM 823 C C . LEU A 1 104 ? 28.667 -14.492 5.687 1.00 52.94 104 LEU A C 1
ATOM 825 O O . LEU A 1 104 ? 28.923 -15.576 5.150 1.00 52.94 104 LEU A O 1
ATOM 829 N N . PRO A 1 105 ? 29.633 -13.645 6.074 1.00 56.78 105 PRO A N 1
ATOM 830 C CA . PRO A 1 105 ? 31.012 -14.086 6.157 1.00 56.78 105 PRO A CA 1
ATOM 831 C C . PRO A 1 105 ? 31.053 -15.165 7.241 1.00 56.78 105 PRO A C 1
ATOM 833 O O . PRO A 1 105 ? 31.028 -14.864 8.431 1.00 56.78 105 PRO A O 1
ATOM 836 N N . LEU A 1 106 ? 31.034 -16.434 6.824 1.00 58.56 106 LEU A N 1
ATOM 837 C CA . LEU A 1 106 ? 31.190 -17.583 7.720 1.00 58.56 106 LEU A CA 1
ATOM 838 C C . LEU A 1 106 ? 32.506 -17.476 8.501 1.00 58.56 106 LEU A C 1
ATOM 840 O O . LEU A 1 106 ? 32.576 -17.922 9.641 1.00 58.56 106 LEU A O 1
ATOM 844 N N . ASP A 1 107 ? 33.491 -16.785 7.932 1.00 59.69 107 ASP A N 1
ATOM 845 C CA . ASP A 1 107 ? 34.768 -16.469 8.565 1.00 59.69 107 ASP A CA 1
ATOM 846 C C . ASP A 1 107 ? 34.583 -15.677 9.875 1.00 59.69 107 ASP A C 1
ATOM 848 O O . ASP A 1 107 ? 35.273 -15.935 10.855 1.00 59.69 107 ASP A O 1
ATOM 852 N N . ALA A 1 108 ? 33.566 -14.810 9.969 1.00 58.94 108 ALA A N 1
ATOM 853 C CA . ALA A 1 108 ? 33.269 -14.053 11.191 1.00 58.94 108 ALA A CA 1
ATOM 854 C C . ALA A 1 108 ? 32.608 -14.895 12.305 1.00 58.94 108 ALA A C 1
ATOM 856 O O . ALA A 1 108 ? 32.460 -14.416 13.428 1.00 58.94 108 ALA A O 1
ATOM 857 N N . ILE A 1 109 ? 32.178 -16.127 12.004 1.00 58.62 109 ILE A N 1
ATOM 858 C CA . ILE A 1 109 ? 31.600 -17.065 12.982 1.00 58.62 109 ILE A CA 1
ATOM 859 C C . ILE A 1 109 ? 32.677 -17.995 13.561 1.00 58.62 109 ILE A C 1
ATOM 861 O O . ILE A 1 109 ? 32.514 -18.488 14.679 1.00 58.62 109 ILE A O 1
ATOM 865 N N . PHE A 1 110 ? 33.773 -18.227 12.833 1.00 66.00 110 PHE A N 1
ATOM 866 C CA . PHE A 1 110 ? 34.791 -19.213 13.204 1.00 66.00 110 PHE A CA 1
ATOM 867 C C . PHE A 1 110 ? 36.157 -18.627 13.590 1.00 66.00 110 PHE A C 1
ATOM 869 O O . PHE A 1 110 ? 36.988 -19.394 14.073 1.00 66.00 110 PHE A O 1
ATOM 876 N N . ASP A 1 111 ? 36.375 -17.311 13.475 1.00 54.44 111 ASP A N 1
ATOM 877 C CA . ASP A 1 111 ? 37.561 -16.660 14.050 1.00 54.44 111 ASP A CA 1
ATOM 878 C C . ASP A 1 111 ? 37.439 -16.563 15.584 1.00 54.44 111 ASP A C 1
ATOM 880 O O . ASP A 1 111 ? 36.845 -15.641 16.152 1.00 54.44 111 ASP A O 1
ATOM 884 N N . ARG A 1 112 ? 37.993 -17.580 16.248 1.00 52.50 112 ARG A N 1
ATOM 885 C CA . ARG A 1 112 ? 38.429 -17.571 17.647 1.00 52.50 112 ARG A CA 1
ATOM 886 C C . ARG A 1 112 ? 39.947 -17.565 17.703 1.00 52.50 112 ARG A C 1
ATOM 888 O O . ARG A 1 112 ? 40.545 -18.382 16.971 1.00 52.50 112 ARG A O 1
#

Foldseek 3Di:
DDLCVVCVVVVHHSVVSVVVVVVCCVVCVDVDDDDDDDPVVVDDDDDDDDDDDDPDPDPVSVVVVVVVVVVVVVVVVVVCVVPPPCVDDDDDDDDDDDPPPPPPPVVVVPDD

Radius of gyration: 22.04 Å; Cα contacts (8 Å, |Δi|>4): 36; chains: 1; bounding box: 56×37×49 Å

Solvent-accessible surface area (backbone atoms only — not comparable to full-atom values): 7586 Å² total; per-residue (Å²): 136,54,64,60,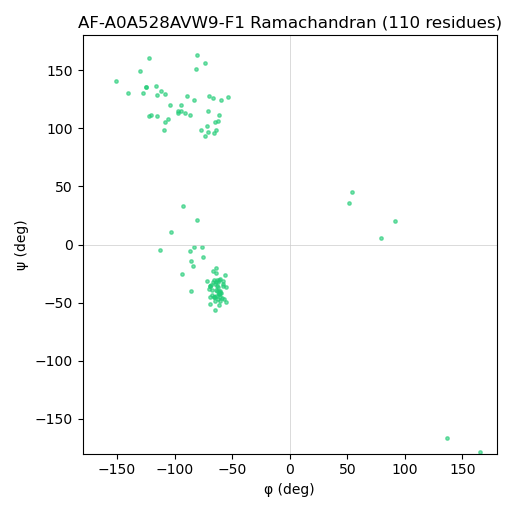63,52,8,60,77,68,76,43,58,49,66,67,40,50,54,49,53,52,47,36,39,76,73,55,78,44,83,77,86,82,85,90,73,69,63,78,81,77,50,94,74,88,85,81,88,82,90,80,83,69,95,54,92,46,70,67,53,51,51,54,46,52,66,48,51,55,53,52,51,57,50,51,51,51,46,37,76,64,64,77,80,42,94,79,87,86,87,85,87,88,71,83,77,82,81,76,80,75,76,72,64,64,65,79,77,67,76,123

Nearest PDB structures (foldseek):
  2efo-assembly1_A  TM=8.657E-01  e=5.297E-02  Sulfurisphaera tokodaii str. 7
  7fby-assembly1_A  TM=8.076E-01  e=3.196E-01  Pyrococcus horikoshii OT3

pLDDT: mean 77.4, std 14.07, range [46.88, 97.44]

Sequence (112 aa):
MSNVELAELVYLSPSPCLMRVKKLQAEGFITGYSAQIDVSKLGQTLTVFTEITLRNHRQNDFARFLATVEKIDSVMERLVEMDIGIDKYFSFVVLKSPIVKSHLPLDAIFDR

Mean predicted aligned error: 13.58 Å